Protein AF-A0A537JCF3-F1 (afdb_monomer_lite)

Radius of gyration: 27.1 Å; chains: 1; bounding box: 48×38×95 Å

pLDDT: mean 79.23, std 12.6, range [33.94, 95.56]

Sequence (175 aa):
MDPLNFRDKVAERITRAQNLDVVCKSFALPMKLKVVEFSALILAALVMGVFWGTWFTLTRSIHDFSAAEFIHIGKTIIANVAVPMSIIMPATLLLMLIAMWLSRRENRPSFYLYSISFLLMIVTLVITVGVEVPIDNKIKSWTEATIPANWESLRHTWDELHPCFLRCTGKTVGG

Foldseek 3Di:
DDPVVVVVVVVVVVVVVVVVVVVVCVVVLVVVLVVLVVVLVVLVVVVVCLVVVCVVPCLVCVVVDDPQRCLVVLLVSCVVCVVVCVPSLVVSLVSLVVSLVSCVVPDDVVNVVSVVVSVVSVVVVCCCVVPVVVVSVVSNPDDPVRPDPCNVVVSVVVCVVVPPPPVVVPPPPDD

Structure (mmCIF, N/CA/C/O backbone):
data_AF-A0A537JCF3-F1
#
_entry.id   AF-A0A537JCF3-F1
#
loop_
_atom_site.group_PDB
_atom_site.id
_atom_site.type_symbol
_atom_site.label_atom_id
_atom_site.label_alt_id
_atom_site.label_comp_id
_atom_site.label_asym_id
_atom_site.label_entity_id
_atom_site.label_seq_id
_atom_site.pdbx_PDB_ins_code
_atom_site.Cartn_x
_atom_site.Cartn_y
_atom_site.Cartn_z
_atom_site.occupancy
_atom_site.B_iso_or_equiv
_atom_site.auth_seq_id
_atom_site.auth_comp_id
_atom_site.auth_asym_id
_atom_site.auth_atom_id
_atom_site.pdbx_PDB_model_num
ATOM 1 N N . MET A 1 1 ? -21.333 -14.492 64.349 1.00 61.81 1 MET A N 1
ATOM 2 C CA . MET A 1 1 ? -21.285 -13.788 63.048 1.00 61.81 1 MET A CA 1
ATOM 3 C C . MET A 1 1 ? -22.493 -14.228 62.254 1.00 61.81 1 MET A C 1
ATOM 5 O O . MET A 1 1 ? -22.686 -15.428 62.123 1.00 61.81 1 MET A O 1
ATOM 9 N N . ASP A 1 2 ? -23.323 -13.283 61.820 1.00 77.19 2 ASP A N 1
ATOM 10 C CA . ASP A 1 2 ? -24.552 -13.578 61.082 1.00 77.19 2 ASP A CA 1
ATOM 11 C C . ASP A 1 2 ? -24.212 -14.022 59.642 1.00 77.19 2 ASP A C 1
ATOM 13 O O . ASP A 1 2 ? -23.602 -13.243 58.896 1.00 77.19 2 ASP A O 1
ATOM 17 N N . PRO A 1 3 ? -24.539 -15.265 59.245 1.00 72.56 3 PRO A N 1
ATOM 18 C CA . PRO A 1 3 ? -24.213 -15.795 57.924 1.00 72.56 3 PRO A CA 1
ATOM 19 C C . PRO A 1 3 ? -24.913 -15.051 56.776 1.00 72.56 3 PRO A C 1
ATOM 21 O O . PRO A 1 3 ? -24.416 -15.095 55.650 1.00 72.56 3 PRO A O 1
ATOM 24 N N . LEU A 1 4 ? -26.018 -14.340 57.033 1.00 72.00 4 LEU A N 1
ATOM 25 C CA . LEU A 1 4 ? -26.713 -13.543 56.014 1.00 72.00 4 LEU A CA 1
ATOM 26 C C . LEU A 1 4 ? -25.914 -12.284 55.639 1.00 72.00 4 LEU A C 1
ATOM 28 O O . LEU A 1 4 ? -25.628 -12.066 54.465 1.00 72.00 4 LEU A O 1
ATOM 32 N N . ASN A 1 5 ? -25.403 -11.549 56.633 1.00 82.69 5 ASN A N 1
ATOM 33 C CA . ASN A 1 5 ? -24.575 -10.348 56.433 1.00 82.69 5 ASN A CA 1
ATOM 34 C C . ASN A 1 5 ? -23.292 -10.642 55.630 1.00 82.69 5 ASN A C 1
ATOM 36 O O . ASN A 1 5 ? -22.843 -9.840 54.810 1.00 82.69 5 ASN A O 1
ATOM 40 N N . PHE A 1 6 ? -22.702 -11.823 55.837 1.00 81.06 6 PHE A N 1
ATOM 41 C CA . PHE A 1 6 ? -21.516 -12.239 55.093 1.00 81.06 6 PHE A CA 1
ATOM 42 C C . PHE A 1 6 ? -21.816 -12.482 53.605 1.00 81.06 6 PHE A C 1
ATOM 44 O O . PHE A 1 6 ? -21.051 -12.035 52.750 1.00 81.06 6 PHE A O 1
ATOM 51 N N . ARG A 1 7 ? -22.936 -13.145 53.282 1.00 81.69 7 ARG A N 1
ATOM 52 C CA . ARG A 1 7 ? -23.332 -13.433 51.893 1.00 81.69 7 ARG A CA 1
ATOM 53 C C . ARG A 1 7 ? -23.646 -12.160 51.110 1.00 81.69 7 ARG A C 1
ATOM 55 O O . ARG A 1 7 ? -23.193 -12.036 49.973 1.00 81.69 7 ARG A O 1
ATOM 62 N N . ASP A 1 8 ? -24.320 -11.200 51.735 1.00 84.25 8 ASP A N 1
ATOM 63 C CA . ASP A 1 8 ? -24.686 -9.933 51.093 1.00 84.25 8 ASP A CA 1
ATOM 64 C C . ASP A 1 8 ? -23.450 -9.093 50.749 1.00 84.25 8 ASP A C 1
ATOM 66 O O . ASP A 1 8 ? -23.299 -8.617 49.622 1.00 84.25 8 ASP A O 1
ATOM 70 N N . LYS A 1 9 ? -22.482 -9.012 51.673 1.00 84.12 9 LYS A N 1
ATOM 71 C CA . LYS A 1 9 ? -21.201 -8.332 51.421 1.00 84.12 9 LYS A CA 1
ATOM 72 C C . LYS A 1 9 ? -20.374 -8.996 50.322 1.00 84.12 9 LYS A C 1
ATOM 74 O O . LYS A 1 9 ? -19.623 -8.312 49.626 1.00 84.12 9 LYS A O 1
ATOM 79 N N . VAL A 1 10 ? -20.462 -10.318 50.175 1.00 84.88 10 VAL A N 1
ATOM 80 C CA . VAL A 1 10 ? -19.783 -11.044 49.091 1.00 84.88 10 VAL A CA 1
ATOM 81 C C . VAL A 1 10 ? -20.459 -10.752 47.748 1.00 84.88 10 VAL A C 1
ATOM 83 O O . VAL A 1 10 ? -19.762 -10.432 46.785 1.00 84.88 10 VAL A O 1
ATOM 86 N N . ALA A 1 11 ? -21.793 -10.771 47.685 1.00 82.12 11 ALA A N 1
ATOM 87 C CA . ALA A 1 11 ? -22.546 -10.448 46.471 1.00 82.12 11 ALA A CA 1
ATOM 88 C C . ALA A 1 11 ? -22.311 -8.999 45.998 1.00 82.12 11 ALA A C 1
ATOM 90 O O . ALA A 1 11 ? -22.105 -8.758 44.805 1.00 82.12 11 ALA A O 1
ATOM 91 N N . GLU A 1 12 ? -22.252 -8.039 46.927 1.00 87.38 12 GLU A N 1
ATOM 92 C CA . GLU A 1 12 ? -21.945 -6.635 46.629 1.00 87.38 12 GLU A CA 1
ATOM 93 C C . GLU A 1 12 ? -20.541 -6.481 46.021 1.00 87.38 12 GLU A C 1
ATOM 95 O O . GLU A 1 12 ? -20.364 -5.800 45.008 1.00 87.38 12 GLU A O 1
ATOM 100 N N . ARG A 1 13 ? -19.533 -7.167 46.583 1.00 83.94 13 ARG A N 1
ATOM 101 C CA . ARG A 1 13 ? -18.157 -7.139 46.058 1.00 83.94 13 ARG A CA 1
ATOM 102 C C . ARG A 1 13 ? -18.050 -7.749 44.663 1.00 83.94 13 ARG A C 1
ATOM 104 O O . ARG A 1 13 ? -17.362 -7.173 43.824 1.00 83.94 13 ARG A O 1
ATOM 111 N N . ILE A 1 14 ? -18.734 -8.867 44.402 1.00 80.31 14 ILE A N 1
ATOM 112 C CA . ILE A 1 14 ? -18.757 -9.515 43.078 1.00 80.31 14 ILE A CA 1
ATOM 113 C C . ILE A 1 14 ? -19.390 -8.582 42.041 1.00 80.31 14 ILE A C 1
ATOM 115 O O . ILE A 1 14 ? -18.806 -8.340 40.985 1.00 80.31 14 ILE A O 1
ATOM 119 N N . THR A 1 15 ? -20.534 -7.983 42.378 1.00 81.50 15 THR A N 1
ATOM 120 C CA . THR A 1 15 ? -21.242 -7.041 41.498 1.00 81.50 15 THR A CA 1
ATOM 121 C C . THR A 1 15 ? -20.381 -5.810 41.199 1.00 81.50 15 THR A C 1
ATOM 123 O O . THR A 1 15 ? -20.295 -5.355 40.058 1.00 81.50 15 THR A O 1
ATOM 126 N N . ARG A 1 16 ? -19.669 -5.288 42.207 1.00 79.31 16 ARG A N 1
ATOM 127 C CA . ARG A 1 16 ? -18.754 -4.151 42.045 1.00 79.31 16 ARG A CA 1
ATOM 128 C C . ARG A 1 16 ? -17.549 -4.496 41.167 1.00 79.31 16 ARG A C 1
ATOM 130 O O . ARG A 1 16 ? -17.176 -3.681 40.329 1.00 79.31 16 ARG A O 1
ATOM 137 N N . ALA A 1 17 ? -16.974 -5.690 41.324 1.00 76.62 17 ALA A N 1
ATOM 138 C CA . ALA A 1 17 ? -15.867 -6.171 40.497 1.00 76.62 17 ALA A CA 1
ATOM 139 C C . ALA A 1 17 ? -16.286 -6.357 39.027 1.00 76.62 17 ALA A C 1
ATOM 141 O O . ALA A 1 17 ? -15.601 -5.862 38.136 1.00 76.62 17 ALA A O 1
ATOM 142 N N . GLN A 1 18 ? -17.455 -6.956 38.766 1.00 76.88 18 GLN A N 1
ATOM 143 C CA . GLN A 1 18 ? -18.001 -7.061 37.407 1.00 76.88 18 GLN A CA 1
ATOM 144 C C . GLN A 1 18 ? -18.261 -5.689 36.774 1.00 76.88 18 GLN A C 1
ATOM 146 O O . GLN A 1 18 ? -17.929 -5.484 35.609 1.00 76.88 18 GLN A O 1
ATOM 151 N N . ASN A 1 19 ? -18.806 -4.731 37.529 1.00 76.12 19 ASN A N 1
ATOM 152 C CA . ASN A 1 19 ? -19.025 -3.374 37.025 1.00 76.12 19 ASN A CA 1
ATOM 153 C C . ASN A 1 19 ? -17.706 -2.658 36.702 1.00 76.12 19 ASN A C 1
ATOM 155 O O . ASN A 1 19 ? -17.610 -1.992 35.673 1.00 76.12 19 ASN A O 1
ATOM 159 N N . LEU A 1 20 ? -16.672 -2.830 37.531 1.00 75.44 20 LEU A N 1
ATOM 160 C CA . LEU A 1 20 ? -15.336 -2.288 37.268 1.00 75.44 20 LEU A CA 1
ATOM 161 C C . LEU A 1 20 ? -14.709 -2.896 36.005 1.00 75.44 20 LEU A C 1
ATOM 163 O O . LEU A 1 20 ? -14.163 -2.156 35.189 1.00 75.44 20 LEU A O 1
ATOM 167 N N . ASP A 1 21 ? -14.840 -4.207 35.794 1.00 71.19 21 ASP A N 1
ATOM 168 C CA . ASP A 1 21 ? -14.347 -4.881 34.586 1.00 71.19 21 ASP A CA 1
ATOM 169 C C . ASP A 1 21 ? -15.068 -4.415 33.317 1.00 71.19 21 ASP A C 1
ATOM 171 O O . ASP A 1 21 ? -14.440 -4.231 32.269 1.00 71.19 21 ASP A O 1
ATOM 175 N N . VAL A 1 22 ? -16.386 -4.213 33.398 1.00 69.81 22 VAL A N 1
ATOM 176 C CA . VAL A 1 22 ? -17.194 -3.698 32.287 1.00 69.81 22 VAL A CA 1
ATOM 177 C C . VAL A 1 22 ? -16.783 -2.269 31.948 1.00 69.81 22 VAL A C 1
ATOM 179 O O . VAL A 1 22 ? -16.525 -1.984 30.782 1.00 69.81 22 VAL A O 1
ATOM 182 N N . VAL A 1 23 ? -16.638 -1.391 32.944 1.00 67.19 23 VAL A N 1
ATOM 183 C CA . VAL A 1 23 ? -16.200 -0.001 32.735 1.00 67.19 23 VAL A CA 1
ATOM 184 C C . VAL A 1 23 ? -14.776 0.045 32.174 1.00 67.19 23 VAL A C 1
ATOM 186 O O . VAL A 1 23 ? -14.527 0.737 31.189 1.00 67.19 23 VAL A O 1
ATOM 189 N N . CYS A 1 24 ? -13.848 -0.743 32.723 1.00 60.50 24 CYS A N 1
ATOM 190 C CA . CYS A 1 24 ? -12.462 -0.785 32.259 1.00 60.50 24 CYS A CA 1
ATOM 191 C C . CYS A 1 24 ? -12.361 -1.290 30.808 1.00 60.50 24 CYS A C 1
ATOM 193 O O . CYS A 1 24 ? -11.681 -0.680 29.982 1.00 60.50 24 CYS A O 1
ATOM 195 N N . LYS A 1 25 ? -13.110 -2.343 30.442 1.00 63.50 25 LYS A N 1
ATOM 196 C CA . LYS A 1 25 ? -13.216 -2.801 29.043 1.00 63.50 25 LYS A CA 1
ATOM 197 C C . LYS A 1 25 ? -13.875 -1.757 28.144 1.00 63.50 25 LYS A C 1
ATOM 199 O O . LYS A 1 25 ? -13.404 -1.562 27.026 1.00 63.50 25 LYS A O 1
ATOM 204 N N . SER A 1 26 ? -14.909 -1.076 28.634 1.00 60.97 26 SER A N 1
ATOM 205 C CA . SER A 1 26 ? -15.640 -0.051 27.886 1.00 60.97 26 SER A CA 1
ATOM 206 C C . SER A 1 26 ? -14.791 1.184 27.572 1.00 60.97 26 SER A C 1
ATOM 208 O O . SER A 1 26 ? -15.059 1.841 26.576 1.00 60.97 26 SER A O 1
ATOM 210 N N . PHE A 1 27 ? -13.763 1.489 28.370 1.00 60.19 27 PHE A N 1
ATOM 211 C CA . PHE A 1 27 ? -12.801 2.563 28.082 1.00 60.19 27 PHE A CA 1
ATOM 212 C C . PHE A 1 27 ? -11.551 2.077 27.329 1.00 60.19 27 PHE A C 1
ATOM 214 O O . PHE A 1 27 ? -11.008 2.798 26.492 1.00 60.19 27 PHE A O 1
ATOM 221 N N . ALA A 1 28 ? -11.084 0.853 27.586 1.00 61.75 28 ALA A N 1
ATOM 222 C CA . ALA A 1 28 ? -9.858 0.336 26.980 1.00 61.75 28 ALA A CA 1
ATOM 223 C C . ALA A 1 28 ? -10.022 -0.084 25.508 1.00 61.75 28 ALA A C 1
ATOM 225 O O . ALA A 1 28 ? -9.059 0.003 24.747 1.00 61.75 28 ALA A O 1
ATOM 226 N N . LEU A 1 29 ? -11.203 -0.552 25.090 1.00 66.12 29 LEU A N 1
ATOM 227 C CA . LEU A 1 29 ? -11.487 -0.871 23.684 1.00 66.12 29 LEU A CA 1
ATOM 228 C C . LEU A 1 29 ? -11.450 0.354 22.750 1.00 66.12 29 LEU A C 1
ATOM 230 O O . LEU A 1 29 ? -10.684 0.295 21.783 1.00 66.12 29 LEU A O 1
ATOM 234 N N . PRO A 1 30 ? -12.154 1.469 23.039 1.00 68.94 30 PRO A N 1
ATOM 235 C CA . PRO A 1 30 ? -12.159 2.629 22.146 1.00 68.94 30 PRO A CA 1
ATOM 236 C C . PRO A 1 30 ? -10.773 3.259 22.014 1.00 68.94 30 PRO A C 1
ATOM 238 O O . PRO A 1 30 ? -10.368 3.653 20.921 1.00 68.94 30 PRO A O 1
ATOM 241 N N . MET A 1 31 ? -9.998 3.310 23.104 1.00 74.38 31 MET A N 1
ATOM 242 C CA . MET A 1 31 ? -8.635 3.846 23.070 1.00 74.38 31 MET A CA 1
ATOM 243 C C . MET A 1 31 ? -7.705 2.987 22.201 1.00 74.38 31 MET A C 1
ATOM 245 O O . MET A 1 31 ? -6.937 3.523 21.404 1.00 74.38 31 MET A O 1
ATOM 249 N N . LYS A 1 32 ? -7.804 1.653 22.292 1.00 77.62 32 LYS A N 1
ATOM 250 C CA . LYS A 1 32 ? -7.033 0.735 21.436 1.00 77.62 32 LYS A CA 1
ATOM 251 C C . LYS A 1 32 ? -7.430 0.859 19.969 1.00 77.62 32 LYS A C 1
ATOM 253 O O . LYS A 1 32 ? -6.553 0.880 19.110 1.00 77.62 32 LYS A O 1
ATOM 258 N N . LEU A 1 33 ? -8.727 0.972 19.685 1.00 83.56 33 LEU A N 1
ATOM 259 C CA . LEU A 1 33 ? -9.228 1.143 18.326 1.00 83.56 33 LEU A CA 1
ATOM 260 C C . LEU A 1 33 ? -8.686 2.435 17.698 1.00 83.56 33 LEU A C 1
ATOM 262 O O . LEU A 1 33 ? -8.146 2.384 16.600 1.00 83.56 33 LEU A O 1
ATOM 266 N N . LYS A 1 34 ? -8.722 3.564 18.418 1.00 85.12 34 LYS A N 1
ATOM 267 C CA . LYS A 1 34 ? -8.216 4.856 17.918 1.00 85.12 34 LYS A CA 1
ATOM 268 C C . LYS A 1 34 ? -6.731 4.832 17.567 1.00 85.12 34 LYS A C 1
ATOM 270 O O . LYS A 1 34 ? -6.338 5.404 16.554 1.00 85.12 34 LYS A O 1
ATOM 275 N N . VAL A 1 35 ? -5.913 4.152 18.371 1.00 88.88 35 VAL A N 1
ATOM 276 C CA . VAL A 1 35 ? -4.480 3.990 18.081 1.00 88.88 35 VAL A CA 1
ATOM 277 C C . VAL A 1 35 ? -4.279 3.172 16.804 1.00 88.88 35 VAL A C 1
ATOM 279 O O . VAL A 1 35 ? -3.530 3.592 15.927 1.00 88.88 35 VAL A O 1
ATOM 282 N N . VAL A 1 36 ? -4.986 2.046 16.662 1.00 89.81 36 VAL A N 1
ATOM 283 C CA . VAL A 1 36 ? -4.896 1.202 15.458 1.00 89.81 36 VAL A CA 1
ATOM 284 C C . VAL A 1 36 ? -5.384 1.953 14.216 1.00 89.81 36 VAL A C 1
ATOM 286 O O . VAL A 1 36 ? -4.723 1.901 13.183 1.00 89.81 36 VAL A O 1
ATOM 289 N N . GLU A 1 37 ? -6.500 2.679 14.313 1.00 89.31 37 GLU A N 1
ATOM 290 C CA . GLU A 1 37 ? -7.040 3.515 13.233 1.00 89.31 37 GLU A CA 1
ATOM 291 C C . GLU A 1 37 ? -6.020 4.563 12.780 1.00 89.31 37 GLU A C 1
ATOM 293 O O . GLU A 1 37 ? -5.748 4.690 11.588 1.00 89.31 37 GLU A O 1
ATOM 298 N N . PHE A 1 38 ? -5.427 5.289 13.729 1.00 92.19 38 PHE A N 1
ATOM 299 C CA . PHE A 1 38 ? -4.433 6.315 13.442 1.00 92.19 38 PHE A CA 1
ATOM 300 C C . PHE A 1 38 ? -3.194 5.731 12.755 1.00 92.19 38 PHE A C 1
ATOM 302 O O . PHE A 1 38 ? -2.750 6.247 11.730 1.00 92.19 38 PHE A O 1
ATOM 309 N N . SER A 1 39 ? -2.670 4.613 13.264 1.00 93.50 39 SER A N 1
ATOM 310 C CA . SER A 1 39 ? -1.538 3.926 12.642 1.00 93.50 39 SER A CA 1
ATOM 311 C C . SER A 1 39 ? -1.875 3.404 11.242 1.00 93.50 39 SER A C 1
ATOM 313 O O . SER A 1 39 ? -1.072 3.571 10.326 1.00 93.50 39 SER A O 1
ATOM 315 N N . ALA A 1 40 ? -3.065 2.826 11.042 1.00 92.25 40 ALA A N 1
ATOM 316 C CA . ALA A 1 40 ? -3.516 2.359 9.731 1.00 92.25 40 ALA A CA 1
ATOM 317 C C . ALA A 1 40 ? -3.633 3.513 8.723 1.00 92.25 40 ALA A C 1
ATOM 319 O O . ALA A 1 40 ? -3.227 3.360 7.573 1.00 92.25 40 ALA A O 1
ATOM 320 N N . LEU A 1 41 ? -4.142 4.672 9.156 1.00 92.56 41 LEU A N 1
ATOM 321 C CA . LEU A 1 41 ? -4.240 5.872 8.323 1.00 92.56 41 LEU A CA 1
ATOM 322 C C . LEU A 1 41 ? -2.866 6.415 7.928 1.00 92.56 41 LEU A C 1
ATOM 324 O O . LEU A 1 41 ? -2.676 6.763 6.766 1.00 92.56 41 LEU A O 1
ATOM 328 N N . ILE A 1 42 ? -1.902 6.448 8.852 1.00 95.56 42 ILE A N 1
ATOM 329 C CA . ILE A 1 42 ? -0.527 6.863 8.539 1.00 95.56 42 ILE A CA 1
ATOM 330 C C . ILE A 1 42 ? 0.095 5.933 7.499 1.00 95.56 42 ILE A C 1
ATOM 332 O O . ILE A 1 42 ? 0.653 6.409 6.512 1.00 95.56 42 ILE A O 1
ATOM 336 N N . LEU A 1 43 ? -0.007 4.614 7.693 1.00 93.50 43 LEU A N 1
ATOM 337 C CA . LEU A 1 43 ? 0.560 3.665 6.736 1.00 93.50 43 LEU A CA 1
ATOM 338 C C . LEU A 1 43 ? -0.133 3.760 5.371 1.00 93.50 43 LEU A C 1
ATOM 340 O O . LEU A 1 43 ? 0.544 3.796 4.347 1.00 93.50 43 LEU A O 1
ATOM 344 N N . ALA A 1 44 ? -1.461 3.897 5.342 1.00 93.06 44 ALA A N 1
ATOM 345 C CA . ALA A 1 44 ? -2.201 4.116 4.103 1.00 93.06 44 ALA A CA 1
ATOM 346 C C . ALA A 1 44 ? -1.775 5.414 3.396 1.00 93.06 44 ALA A C 1
ATOM 348 O O . ALA A 1 44 ? -1.601 5.420 2.179 1.00 93.06 44 ALA A O 1
ATOM 349 N N . ALA A 1 45 ? -1.558 6.498 4.146 1.00 94.00 45 ALA A N 1
ATOM 350 C CA . ALA A 1 45 ? -1.067 7.760 3.604 1.00 94.00 45 ALA A CA 1
ATOM 351 C C . ALA A 1 45 ? 0.353 7.630 3.032 1.00 94.00 45 ALA A C 1
ATOM 353 O O . ALA A 1 45 ? 0.632 8.208 1.986 1.00 94.00 45 ALA A O 1
ATOM 354 N N . LEU A 1 46 ? 1.230 6.836 3.658 1.00 93.56 46 LEU A N 1
ATOM 355 C CA . LEU A 1 46 ? 2.558 6.527 3.117 1.00 93.56 46 LEU A CA 1
ATOM 356 C C . LEU A 1 46 ? 2.466 5.748 1.801 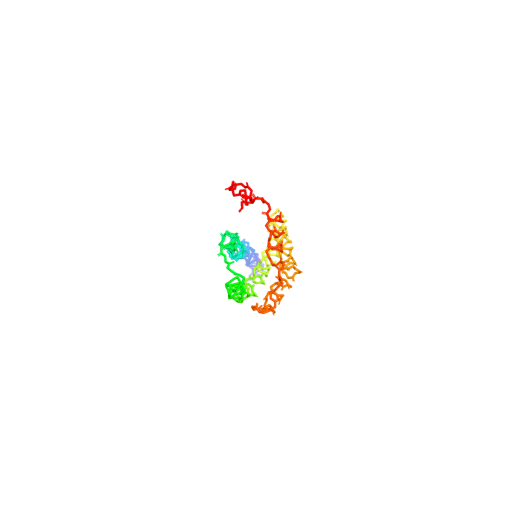1.00 93.56 46 LEU A C 1
ATOM 358 O O . LEU A 1 46 ? 3.135 6.115 0.838 1.00 93.56 46 LEU A O 1
ATOM 362 N N . VAL A 1 47 ? 1.612 4.720 1.733 1.00 91.31 47 VAL A N 1
ATOM 363 C CA . VAL A 1 47 ? 1.373 3.952 0.496 1.00 91.31 47 VAL A CA 1
ATOM 364 C C . VAL A 1 47 ? 0.893 4.877 -0.622 1.00 91.31 47 VAL A C 1
ATOM 366 O O . VAL A 1 47 ? 1.482 4.909 -1.701 1.00 91.31 47 VAL A O 1
ATOM 369 N N . MET A 1 48 ? -0.131 5.687 -0.342 1.00 91.38 48 MET A N 1
ATOM 370 C CA . MET A 1 48 ? -0.652 6.672 -1.292 1.00 91.38 48 MET A CA 1
ATOM 371 C C . MET A 1 48 ? 0.410 7.695 -1.703 1.00 91.38 48 MET A C 1
ATOM 373 O O . MET A 1 48 ? 0.508 8.032 -2.880 1.00 91.38 48 MET A O 1
ATOM 377 N N . GLY A 1 49 ? 1.223 8.167 -0.757 1.00 91.19 49 GLY A N 1
ATOM 378 C CA . GLY A 1 49 ? 2.291 9.130 -1.002 1.00 91.19 49 GLY A CA 1
ATOM 379 C C . GLY A 1 49 ? 3.377 8.597 -1.932 1.00 91.19 49 GLY A C 1
ATOM 380 O O . GLY A 1 49 ? 3.866 9.346 -2.769 1.00 91.19 49 GLY A O 1
ATOM 381 N N . VAL A 1 50 ? 3.720 7.310 -1.847 1.00 89.25 50 VAL A N 1
ATOM 382 C CA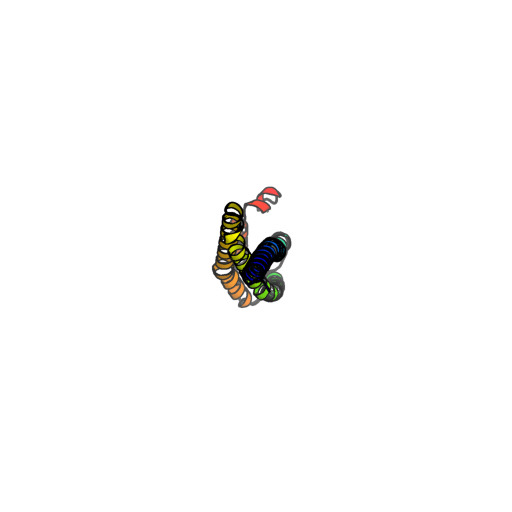 . VAL A 1 50 ? 4.670 6.688 -2.780 1.00 89.25 50 VAL A CA 1
ATOM 383 C C . VAL A 1 50 ? 4.084 6.621 -4.188 1.00 89.25 50 VAL A C 1
ATOM 385 O O . VAL A 1 50 ? 4.750 7.066 -5.117 1.00 89.25 50 VAL A O 1
ATOM 388 N N . PHE A 1 51 ? 2.844 6.140 -4.350 1.00 85.75 51 PHE A N 1
ATOM 389 C CA . PHE A 1 51 ? 2.199 6.053 -5.669 1.00 85.75 51 PHE A CA 1
ATOM 390 C C . PHE A 1 51 ? 2.032 7.427 -6.331 1.00 85.75 51 PHE A C 1
ATOM 392 O O . PHE A 1 51 ? 2.368 7.612 -7.498 1.00 85.75 51 PHE A O 1
ATOM 399 N N . TRP A 1 52 ? 1.551 8.420 -5.582 1.00 86.62 52 TRP A N 1
ATOM 400 C CA . TRP A 1 52 ? 1.406 9.782 -6.098 1.00 86.62 52 TRP A CA 1
ATOM 401 C C . TRP A 1 52 ? 2.748 10.492 -6.273 1.00 86.62 52 TRP A C 1
ATOM 403 O O . TRP A 1 52 ? 2.912 11.277 -7.203 1.00 86.62 52 TRP A O 1
ATOM 413 N N . GLY A 1 53 ? 3.717 10.232 -5.397 1.00 85.94 53 GLY A N 1
ATOM 414 C CA . GLY A 1 53 ? 5.043 10.836 -5.456 1.00 85.94 53 GLY A CA 1
ATOM 415 C C . GLY A 1 53 ? 5.803 10.423 -6.710 1.00 85.94 53 GLY A C 1
ATOM 416 O O . GLY A 1 53 ? 6.312 11.291 -7.422 1.00 85.94 53 GLY A O 1
ATOM 417 N N . THR A 1 54 ? 5.829 9.123 -7.023 1.00 81.94 54 THR A N 1
ATOM 418 C CA . THR A 1 54 ? 6.429 8.615 -8.266 1.00 81.94 54 THR A CA 1
ATOM 419 C C . THR A 1 54 ? 5.676 9.128 -9.485 1.00 81.94 54 THR A C 1
ATOM 421 O O . THR A 1 54 ? 6.312 9.588 -10.426 1.00 81.94 54 THR A O 1
ATOM 424 N N . TRP A 1 55 ? 4.343 9.161 -9.444 1.00 81.38 55 TRP A N 1
ATOM 425 C CA . TRP A 1 55 ? 3.526 9.746 -10.505 1.00 81.38 55 TRP A CA 1
ATOM 426 C C . TRP A 1 55 ? 3.892 11.213 -10.790 1.00 81.38 55 TRP A C 1
ATOM 428 O O . TRP A 1 55 ? 4.189 11.585 -11.924 1.00 81.38 55 TRP A O 1
ATOM 438 N N . PHE A 1 56 ? 3.926 12.069 -9.764 1.00 81.25 56 PHE A N 1
ATOM 439 C CA . PHE A 1 56 ? 4.213 13.496 -9.943 1.00 81.25 56 PHE A CA 1
ATOM 440 C C . PHE A 1 56 ? 5.633 13.777 -10.431 1.00 81.25 56 PHE A C 1
ATOM 442 O O . PHE A 1 56 ? 5.839 14.736 -11.178 1.00 81.25 56 PHE A O 1
ATOM 449 N N . THR A 1 57 ? 6.599 12.973 -9.993 1.00 79.50 57 THR A N 1
ATOM 450 C CA . THR A 1 57 ? 8.011 13.159 -10.342 1.00 79.50 57 THR A CA 1
ATOM 451 C C . THR A 1 57 ? 8.357 12.545 -11.694 1.00 79.50 57 THR A C 1
ATOM 453 O O . THR A 1 57 ? 9.026 13.193 -12.492 1.00 79.50 57 THR A O 1
ATOM 456 N N . LEU A 1 58 ? 7.880 11.335 -11.995 1.00 76.62 58 LEU A N 1
ATOM 457 C CA . LEU A 1 58 ? 8.282 10.607 -13.197 1.00 76.62 58 LEU A CA 1
ATOM 458 C C . LEU A 1 58 ? 7.468 10.976 -14.426 1.00 76.62 58 LEU A C 1
ATOM 460 O O . LEU A 1 58 ? 8.064 11.189 -15.475 1.00 76.62 58 LEU A O 1
ATOM 464 N N . THR A 1 59 ? 6.146 11.115 -14.324 1.00 74.62 59 THR A N 1
ATOM 465 C CA . THR A 1 59 ? 5.292 11.289 -15.511 1.00 74.62 59 THR A CA 1
ATOM 466 C C . THR A 1 59 ? 5.667 12.523 -16.340 1.00 74.62 59 THR A C 1
ATOM 468 O O . THR A 1 59 ? 5.515 12.521 -17.554 1.00 74.62 59 THR A O 1
ATOM 471 N N . ARG A 1 60 ? 6.207 13.585 -15.725 1.00 70.81 60 ARG A N 1
ATOM 472 C CA . ARG A 1 60 ? 6.658 14.775 -16.471 1.00 70.81 60 ARG A CA 1
ATOM 473 C C . ARG A 1 60 ? 8.073 14.650 -17.024 1.00 70.81 60 ARG A C 1
ATOM 475 O O . ARG A 1 60 ? 8.313 15.127 -18.125 1.00 70.81 60 ARG A O 1
ATOM 482 N N . SER A 1 61 ? 8.986 14.058 -16.260 1.00 75.06 61 SER A N 1
ATOM 483 C CA . SER A 1 61 ? 10.411 14.005 -16.604 1.00 75.06 61 SER A CA 1
ATOM 484 C C . SER A 1 61 ? 10.759 12.859 -17.549 1.00 75.06 61 SER A C 1
ATOM 486 O O . SER A 1 61 ? 11.769 12.916 -18.237 1.00 75.06 61 SER A O 1
ATOM 488 N N . ILE A 1 62 ? 9.910 11.832 -17.628 1.00 74.44 62 ILE A N 1
ATOM 489 C CA . ILE A 1 62 ? 10.139 10.638 -18.450 1.00 74.44 62 ILE A CA 1
ATOM 490 C C . ILE A 1 62 ? 10.246 10.931 -19.958 1.00 74.44 62 ILE A C 1
ATOM 492 O O . ILE A 1 62 ? 10.801 10.111 -20.686 1.00 74.44 62 ILE A O 1
ATOM 496 N N . HIS A 1 63 ? 9.727 12.075 -20.421 1.00 74.06 63 HIS A N 1
ATOM 497 C CA . HIS A 1 63 ? 9.827 12.519 -21.816 1.00 74.06 63 HIS A CA 1
ATOM 498 C C . HIS A 1 63 ? 11.186 13.127 -22.165 1.00 74.06 63 HIS A C 1
ATOM 500 O O . HIS A 1 63 ? 11.572 13.102 -23.328 1.00 74.06 63 HIS A O 1
ATOM 506 N N . ASP A 1 64 ? 11.902 13.649 -21.170 1.00 80.69 64 ASP A N 1
ATOM 507 C CA . ASP A 1 64 ? 13.184 14.326 -21.376 1.00 80.69 64 ASP A CA 1
ATOM 508 C C . ASP A 1 64 ? 14.370 13.350 -21.259 1.00 80.69 64 ASP A C 1
ATOM 510 O O . ASP A 1 64 ? 15.517 13.732 -21.479 1.00 80.69 64 ASP A O 1
ATOM 514 N N . PHE A 1 65 ? 14.112 12.087 -20.900 1.00 80.75 65 PHE A N 1
ATOM 515 C CA . PHE A 1 65 ? 15.142 11.071 -20.701 1.00 80.75 65 PHE A CA 1
ATOM 516 C C . PHE A 1 65 ? 15.415 10.274 -21.972 1.00 80.75 65 PHE A C 1
ATOM 518 O O . PHE A 1 65 ? 14.498 9.766 -22.625 1.00 80.75 65 PHE A O 1
ATOM 525 N N . SER A 1 66 ? 16.698 10.065 -22.267 1.00 82.81 66 SER A N 1
ATOM 526 C CA . SER A 1 66 ? 17.101 9.054 -23.241 1.00 82.81 66 SER A CA 1
ATOM 527 C C . SER A 1 66 ? 16.708 7.651 -22.761 1.00 82.81 66 SER A C 1
ATOM 529 O O . SER A 1 66 ? 16.502 7.399 -21.570 1.00 82.81 66 SER A O 1
ATOM 531 N N . ALA A 1 67 ? 16.626 6.689 -23.681 1.00 78.19 67 ALA A N 1
ATOM 532 C CA . ALA A 1 67 ? 16.233 5.323 -23.338 1.00 78.19 67 ALA A CA 1
ATOM 533 C C . ALA A 1 67 ? 17.182 4.662 -22.311 1.00 78.19 67 ALA A C 1
ATOM 535 O O . ALA A 1 67 ? 16.729 3.924 -21.432 1.00 78.19 67 ALA A O 1
ATOM 536 N N . ALA A 1 68 ? 18.483 4.963 -22.380 1.00 81.12 68 ALA A N 1
ATOM 537 C CA . ALA A 1 68 ? 19.480 4.471 -21.429 1.00 81.12 68 ALA A CA 1
ATOM 538 C C . ALA A 1 68 ? 19.280 5.074 -20.026 1.00 81.12 68 ALA A C 1
ATOM 540 O O . ALA A 1 68 ? 19.255 4.342 -19.032 1.00 81.12 68 ALA A O 1
ATOM 541 N N . GLU A 1 69 ? 19.049 6.388 -19.939 1.00 83.94 69 GLU A N 1
ATOM 542 C CA . GLU A 1 69 ? 18.760 7.075 -18.673 1.00 83.94 69 GLU A CA 1
ATOM 543 C C . GLU A 1 69 ? 17.456 6.580 -18.049 1.00 83.94 69 GLU A C 1
ATOM 545 O O . GLU A 1 69 ? 17.408 6.317 -16.848 1.00 83.94 69 GLU A O 1
ATOM 550 N N . PHE A 1 70 ? 16.419 6.369 -18.865 1.00 81.94 70 PHE A N 1
ATOM 551 C CA . PHE A 1 70 ? 15.147 5.820 -18.410 1.00 81.94 70 PHE A CA 1
ATOM 552 C C . PHE A 1 70 ? 15.321 4.454 -17.734 1.00 81.94 70 PHE A C 1
ATOM 554 O O . PHE A 1 70 ? 14.787 4.232 -16.646 1.00 81.94 70 PHE A O 1
ATOM 561 N N . ILE A 1 71 ? 16.103 3.549 -18.332 1.00 83.38 71 ILE A N 1
ATOM 562 C CA . ILE A 1 71 ? 16.388 2.243 -17.727 1.00 83.38 71 ILE A CA 1
ATOM 563 C C . ILE A 1 71 ? 17.193 2.392 -16.440 1.00 83.38 71 ILE A C 1
ATOM 565 O O . ILE A 1 71 ? 16.876 1.737 -15.444 1.00 83.38 71 ILE A O 1
ATOM 569 N N . HIS A 1 72 ? 18.239 3.217 -16.451 1.00 85.25 72 HIS A N 1
ATOM 570 C CA . HIS A 1 72 ? 19.122 3.374 -15.301 1.00 85.25 72 HIS A CA 1
ATOM 571 C C . HIS A 1 72 ? 18.376 3.954 -14.088 1.00 85.25 72 HIS A C 1
ATOM 573 O O . HIS A 1 72 ? 18.398 3.380 -12.992 1.00 85.25 72 HIS A O 1
ATOM 579 N N . ILE A 1 73 ? 17.650 5.053 -14.300 1.00 84.50 73 ILE A N 1
ATOM 580 C CA . ILE A 1 73 ? 16.848 5.729 -13.277 1.00 84.50 73 ILE A CA 1
ATOM 581 C C . ILE A 1 73 ? 15.682 4.832 -12.850 1.00 84.50 73 ILE A C 1
ATOM 583 O O . ILE A 1 73 ? 15.478 4.616 -11.655 1.00 84.50 73 ILE A O 1
ATOM 587 N N . GLY A 1 74 ? 14.959 4.244 -13.808 1.00 83.44 74 GLY A N 1
ATOM 588 C CA . GLY A 1 74 ? 13.814 3.374 -13.550 1.00 83.44 74 GLY A CA 1
ATOM 589 C C . GLY A 1 74 ? 14.180 2.173 -12.681 1.00 83.44 74 GLY A C 1
ATOM 590 O O . GLY A 1 74 ? 13.546 1.942 -11.654 1.00 83.44 74 GLY A O 1
ATOM 591 N N . LYS A 1 75 ? 15.260 1.451 -13.011 1.00 84.56 75 LYS A N 1
ATOM 592 C CA . LYS A 1 75 ? 15.740 0.320 -12.197 1.00 84.56 75 LYS A CA 1
ATOM 593 C C . LYS A 1 75 ? 16.101 0.738 -10.775 1.00 84.56 75 LYS A C 1
ATOM 595 O O . LYS A 1 75 ? 15.761 0.025 -9.832 1.00 84.56 75 LYS A O 1
ATOM 600 N N . THR A 1 76 ? 16.757 1.887 -10.624 1.00 87.00 76 THR A N 1
ATOM 601 C CA . THR A 1 76 ? 17.156 2.419 -9.315 1.00 87.00 76 THR A CA 1
ATOM 602 C C . THR A 1 76 ? 15.934 2.771 -8.466 1.00 87.00 76 THR A C 1
ATOM 604 O O . THR A 1 76 ? 15.851 2.377 -7.303 1.00 87.00 76 THR A O 1
ATOM 607 N N . ILE A 1 77 ? 14.944 3.449 -9.052 1.00 85.62 77 ILE A N 1
ATOM 608 C CA . ILE A 1 77 ? 13.703 3.811 -8.358 1.00 85.62 77 ILE A CA 1
ATOM 609 C C . ILE A 1 77 ? 12.903 2.562 -7.986 1.00 85.62 77 ILE A C 1
ATOM 611 O O . ILE A 1 77 ? 12.506 2.428 -6.830 1.00 85.62 77 ILE A O 1
ATOM 615 N N . ILE A 1 78 ? 12.722 1.619 -8.916 1.00 85.69 78 ILE A N 1
ATOM 616 C CA . ILE A 1 78 ? 11.996 0.368 -8.657 1.00 85.69 78 ILE A CA 1
ATOM 617 C C . ILE A 1 78 ? 12.664 -0.407 -7.514 1.00 85.69 78 ILE A C 1
ATOM 619 O O . ILE A 1 78 ? 11.976 -0.890 -6.617 1.00 85.69 78 ILE A O 1
ATOM 623 N N . ALA A 1 79 ? 13.998 -0.509 -7.498 1.00 85.81 79 ALA A N 1
ATOM 624 C CA . ALA A 1 79 ? 14.720 -1.181 -6.417 1.00 85.81 79 ALA A CA 1
ATOM 625 C C . ALA A 1 79 ? 14.508 -0.490 -5.058 1.00 85.81 79 ALA A C 1
ATOM 627 O O . ALA A 1 79 ? 14.238 -1.163 -4.061 1.00 85.81 79 ALA A O 1
ATOM 628 N N . ASN A 1 80 ? 14.566 0.843 -5.032 1.00 87.94 80 ASN A N 1
ATOM 629 C CA . ASN A 1 80 ? 14.385 1.631 -3.813 1.00 87.94 80 ASN A CA 1
ATOM 630 C C . ASN A 1 80 ? 12.948 1.605 -3.287 1.00 87.94 80 ASN A C 1
ATOM 632 O O . ASN A 1 80 ? 12.754 1.672 -2.078 1.00 87.94 80 ASN A O 1
ATOM 636 N N . VAL A 1 81 ? 11.945 1.506 -4.163 1.00 85.50 81 VAL A N 1
ATOM 637 C CA . VAL A 1 81 ? 10.525 1.467 -3.778 1.00 85.50 81 VAL A CA 1
ATOM 638 C C . VAL A 1 81 ? 10.085 0.057 -3.386 1.00 85.50 81 VAL A C 1
ATOM 640 O O . VAL A 1 81 ? 9.295 -0.096 -2.452 1.00 85.50 81 VAL A O 1
ATOM 643 N N . ALA A 1 82 ? 10.619 -0.978 -4.041 1.00 85.75 82 ALA A N 1
ATOM 644 C CA . ALA A 1 82 ? 10.223 -2.363 -3.801 1.00 85.75 82 ALA A CA 1
ATOM 645 C C . ALA A 1 82 ? 10.431 -2.794 -2.340 1.00 85.75 82 ALA A C 1
ATOM 647 O O . ALA A 1 82 ? 9.559 -3.445 -1.761 1.00 85.75 82 ALA A O 1
ATOM 648 N N . VAL A 1 83 ? 11.554 -2.408 -1.721 1.00 85.94 83 VAL A N 1
ATOM 649 C CA . VAL A 1 83 ? 11.875 -2.816 -0.344 1.00 85.94 83 VAL A CA 1
ATOM 650 C C . VAL A 1 83 ? 10.914 -2.187 0.679 1.00 85.94 83 VAL A C 1
ATOM 652 O O . VAL A 1 83 ? 10.250 -2.951 1.383 1.00 85.94 83 VAL A O 1
ATOM 655 N N . PRO A 1 84 ? 10.733 -0.852 0.759 1.00 87.25 84 PRO A N 1
ATOM 656 C CA . PRO A 1 84 ? 9.746 -0.246 1.651 1.00 87.25 84 PRO A CA 1
ATOM 657 C C . PRO A 1 84 ? 8.322 -0.742 1.393 1.00 87.25 84 PRO A C 1
ATOM 659 O O . PRO A 1 84 ? 7.611 -1.063 2.345 1.00 87.25 84 PRO A O 1
ATOM 662 N N . MET A 1 85 ? 7.906 -0.868 0.127 1.00 87.06 85 MET A N 1
ATOM 663 C CA . MET A 1 85 ? 6.552 -1.326 -0.203 1.00 87.06 85 MET A CA 1
ATOM 664 C C . MET A 1 85 ? 6.281 -2.760 0.248 1.00 87.06 85 MET A C 1
ATOM 666 O O . MET A 1 85 ? 5.183 -3.039 0.731 1.00 87.06 85 MET A O 1
ATOM 670 N N . SER A 1 86 ? 7.284 -3.643 0.185 1.00 87.56 86 SER A N 1
ATOM 671 C CA . SER A 1 86 ? 7.159 -5.026 0.665 1.00 87.56 86 SER A CA 1
ATOM 672 C C . SER A 1 86 ? 6.851 -5.132 2.165 1.00 87.56 86 SER A C 1
ATOM 674 O O . SER A 1 86 ? 6.308 -6.141 2.606 1.00 87.56 86 SER A O 1
ATOM 676 N N . ILE A 1 87 ? 7.150 -4.086 2.943 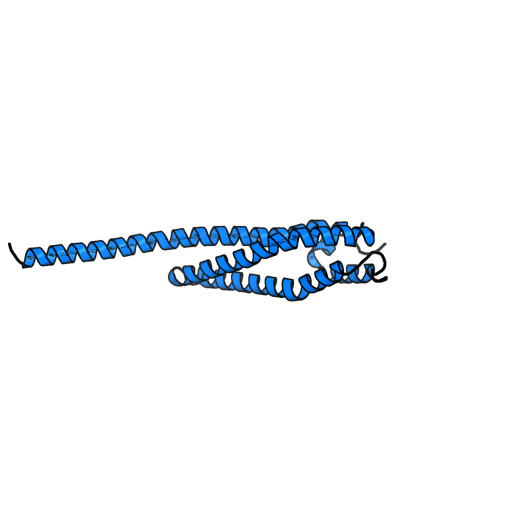1.00 91.62 87 ILE A N 1
ATOM 677 C CA . ILE A 1 87 ? 6.906 -4.027 4.390 1.00 91.62 87 ILE A CA 1
ATOM 678 C C . ILE A 1 87 ? 5.647 -3.209 4.688 1.00 91.62 87 ILE A C 1
ATOM 680 O O . ILE A 1 87 ? 4.769 -3.653 5.430 1.00 91.62 87 ILE A O 1
ATOM 684 N N . ILE A 1 88 ? 5.544 -2.012 4.105 1.00 91.75 88 ILE A N 1
ATOM 685 C CA . ILE A 1 88 ? 4.475 -1.054 4.406 1.00 91.75 88 ILE A CA 1
ATOM 686 C C . ILE A 1 88 ? 3.121 -1.595 3.940 1.00 91.75 88 ILE A C 1
ATOM 688 O O . ILE A 1 88 ? 2.139 -1.484 4.676 1.00 91.75 88 ILE A O 1
ATOM 692 N N . MET A 1 89 ? 3.043 -2.204 2.753 1.00 89.31 89 MET A N 1
ATOM 693 C CA . MET A 1 89 ? 1.766 -2.645 2.188 1.00 89.31 89 MET A CA 1
ATOM 694 C C . MET A 1 89 ? 1.133 -3.797 2.999 1.00 89.31 89 MET A C 1
ATOM 696 O O . MET A 1 89 ? -0.026 -3.653 3.406 1.00 89.31 89 MET A O 1
ATOM 700 N N . PRO A 1 90 ? 1.858 -4.878 3.366 1.00 91.69 90 PRO A N 1
ATOM 701 C CA . PRO A 1 90 ? 1.311 -5.895 4.267 1.00 91.69 90 PRO A CA 1
ATOM 702 C C . PRO A 1 90 ? 0.989 -5.349 5.661 1.00 91.69 90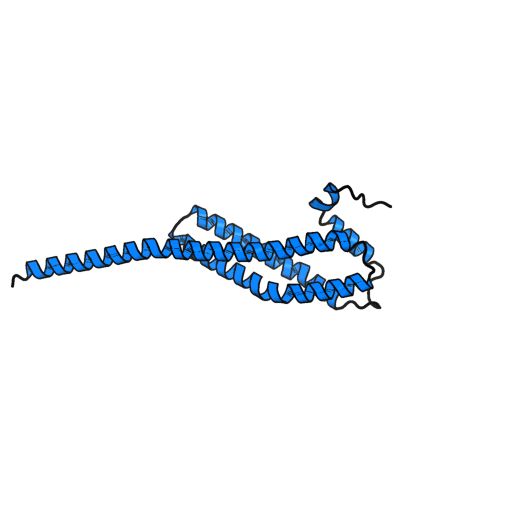 PRO A C 1
ATOM 704 O O . PRO A 1 90 ? -0.058 -5.679 6.213 1.00 91.69 90 PRO A O 1
ATOM 707 N N . ALA A 1 91 ? 1.840 -4.480 6.223 1.00 92.75 91 ALA A N 1
ATOM 708 C CA . ALA A 1 91 ? 1.584 -3.871 7.529 1.00 92.75 91 ALA A CA 1
ATOM 709 C C . ALA A 1 91 ? 0.295 -3.030 7.529 1.00 92.75 91 ALA A C 1
ATOM 711 O O . ALA A 1 91 ? -0.501 -3.114 8.465 1.00 92.75 91 ALA A O 1
ATOM 712 N N . THR A 1 92 ? 0.048 -2.278 6.451 1.00 93.44 92 THR A N 1
ATOM 713 C CA . THR A 1 92 ? -1.183 -1.497 6.256 1.00 93.44 92 THR A CA 1
ATOM 714 C C . THR A 1 92 ? -2.407 -2.407 6.254 1.00 93.44 92 THR A C 1
ATOM 716 O O . THR A 1 92 ? -3.355 -2.166 7.001 1.00 93.44 92 THR A O 1
ATOM 719 N N . LEU A 1 93 ? -2.376 -3.485 5.463 1.00 93.62 93 LEU A N 1
ATOM 720 C CA . LEU A 1 93 ? -3.476 -4.448 5.377 1.00 93.62 93 LEU A CA 1
ATOM 721 C C . LEU A 1 93 ? -3.745 -5.141 6.714 1.00 93.62 93 LEU A C 1
ATOM 723 O O . LEU A 1 93 ? -4.904 -5.281 7.104 1.00 93.62 93 LEU A O 1
ATOM 727 N N . LEU A 1 94 ? -2.696 -5.530 7.443 1.00 94.25 94 LEU A N 1
ATOM 728 C CA . LEU A 1 94 ? -2.837 -6.127 8.770 1.00 94.25 94 LEU A CA 1
ATOM 729 C C . LEU A 1 94 ? -3.488 -5.155 9.761 1.00 94.25 94 LEU A C 1
ATOM 731 O O . LEU A 1 94 ? -4.427 -5.543 10.456 1.00 94.25 94 LEU A O 1
ATOM 735 N N . LEU A 1 95 ? -3.055 -3.891 9.808 1.00 92.38 95 LEU A N 1
ATOM 736 C CA . LEU A 1 95 ? -3.669 -2.900 10.698 1.00 92.38 95 LEU A CA 1
ATOM 737 C C . LEU A 1 95 ? -5.117 -2.584 10.310 1.00 92.38 95 LEU A C 1
ATOM 739 O O . LEU A 1 95 ? -5.967 -2.485 11.194 1.00 92.38 95 LEU A O 1
ATOM 743 N N . MET A 1 96 ? -5.429 -2.490 9.015 1.00 91.81 96 MET A N 1
ATOM 744 C CA . MET A 1 96 ? -6.810 -2.324 8.546 1.00 91.81 96 MET A CA 1
ATOM 745 C C . MET A 1 96 ? -7.690 -3.520 8.928 1.00 91.81 96 MET A C 1
ATOM 747 O O . MET A 1 96 ? -8.827 -3.332 9.362 1.00 91.81 96 MET A O 1
ATOM 751 N N . LEU A 1 97 ? -7.165 -4.745 8.833 1.00 92.38 97 LEU A N 1
ATOM 752 C CA . LEU A 1 97 ? -7.873 -5.957 9.244 1.00 92.38 97 LEU A CA 1
ATOM 753 C C . LEU A 1 97 ? -8.148 -5.966 10.756 1.00 92.38 97 LEU A C 1
ATOM 755 O O . LEU A 1 97 ? -9.257 -6.296 11.180 1.00 92.38 97 LEU A O 1
ATOM 759 N N . ILE A 1 98 ? -7.168 -5.5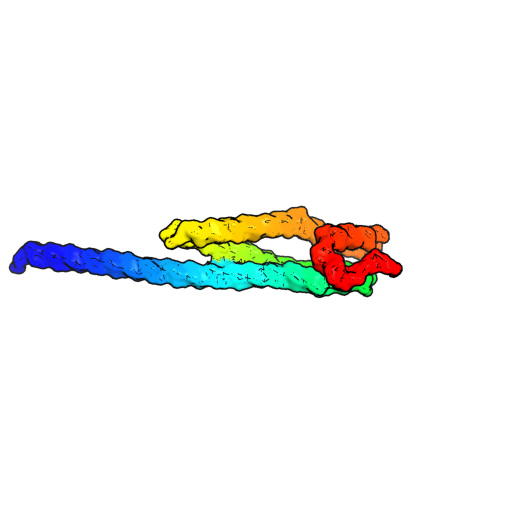57 11.568 1.00 90.19 98 ILE A N 1
ATOM 760 C CA . ILE A 1 98 ? -7.322 -5.430 13.025 1.00 90.19 98 ILE A CA 1
ATOM 761 C C . ILE A 1 98 ? -8.352 -4.340 13.365 1.00 90.19 98 ILE A C 1
ATOM 763 O O . ILE A 1 98 ? -9.231 -4.583 14.193 1.00 90.19 98 ILE A O 1
ATOM 767 N N . ALA A 1 99 ? -8.311 -3.179 12.700 1.00 87.88 99 ALA A N 1
ATOM 768 C CA . ALA A 1 99 ? -9.301 -2.111 12.871 1.00 87.88 99 ALA A CA 1
ATOM 769 C C . ALA A 1 99 ? -10.721 -2.583 12.509 1.00 87.88 99 ALA A C 1
ATOM 771 O O . ALA A 1 99 ? -11.676 -2.351 13.256 1.00 87.88 99 ALA A O 1
ATOM 772 N N . MET A 1 100 ? -10.867 -3.320 11.403 1.00 87.75 100 MET A N 1
ATOM 773 C CA . MET A 1 100 ? -12.142 -3.914 10.994 1.00 87.75 100 MET A CA 1
ATOM 774 C C . MET A 1 100 ? -12.649 -4.941 12.021 1.00 87.75 100 MET A C 1
ATOM 776 O O . MET A 1 100 ? -13.844 -4.999 12.316 1.00 87.75 100 MET A O 1
ATOM 780 N N . TRP A 1 101 ? -11.761 -5.753 12.598 1.00 86.62 101 TRP A N 1
ATOM 781 C CA . TRP A 1 101 ? -12.141 -6.747 13.603 1.00 86.62 101 TRP A CA 1
ATOM 782 C C . TRP A 1 101 ? -12.578 -6.108 14.928 1.00 86.62 101 TRP A C 1
ATOM 784 O O . TRP A 1 101 ? -13.603 -6.503 15.489 1.00 86.62 101 TRP A O 1
ATOM 794 N N . LEU A 1 102 ? -11.847 -5.094 15.401 1.00 83.69 102 LEU A N 1
ATOM 795 C CA . LEU A 1 102 ? -12.162 -4.366 16.633 1.00 83.69 102 LEU A CA 1
ATOM 796 C C . LEU A 1 102 ? -13.453 -3.542 16.503 1.00 83.69 102 LEU A C 1
ATOM 798 O O . LEU A 1 102 ? -14.305 -3.592 17.392 1.00 83.69 102 LEU A O 1
ATOM 802 N N . SER A 1 103 ? -13.653 -2.861 15.369 1.00 83.12 103 SER A N 1
ATOM 803 C CA . SER A 1 103 ? -14.838 -2.019 15.125 1.00 83.12 103 SER A CA 1
ATOM 804 C C . SER A 1 103 ? -16.158 -2.798 15.049 1.00 83.12 103 SER A C 1
ATOM 806 O O . SER A 1 103 ? -17.222 -2.216 15.268 1.00 83.12 103 SER A O 1
ATOM 808 N N . ARG A 1 104 ? -16.115 -4.126 14.840 1.00 79.25 104 ARG A N 1
ATOM 809 C CA . ARG A 1 104 ? -17.303 -5.001 14.782 1.00 79.25 104 ARG A CA 1
ATOM 810 C C . ARG A 1 104 ? -18.197 -4.900 16.024 1.00 79.25 104 ARG A C 1
ATOM 812 O O . ARG A 1 104 ? -19.403 -5.116 15.920 1.00 79.25 104 ARG A O 1
ATOM 819 N N . ARG A 1 105 ? -17.617 -4.630 17.198 1.00 71.56 105 ARG A N 1
ATOM 820 C CA . ARG A 1 105 ? -18.345 -4.607 18.480 1.00 71.56 105 ARG A CA 1
ATOM 821 C C . ARG A 1 105 ? -18.864 -3.228 18.880 1.00 71.56 105 ARG A C 1
ATOM 823 O O . ARG A 1 105 ? -19.734 -3.163 19.739 1.00 71.56 105 ARG A O 1
ATOM 830 N N . GLU A 1 106 ? -18.335 -2.163 18.289 1.00 67.44 106 GLU A N 1
ATOM 831 C CA . GLU A 1 106 ? -18.462 -0.812 18.843 1.00 67.44 106 GLU A CA 1
ATOM 832 C C . GLU A 1 106 ? -19.374 0.087 18.002 1.00 67.44 106 GLU A C 1
ATOM 834 O O . GLU A 1 106 ? -20.213 0.786 18.559 1.00 67.44 106 GLU A O 1
ATOM 839 N N . ASN A 1 107 ? -19.284 0.031 16.665 1.00 67.31 107 ASN A N 1
ATOM 840 C CA . ASN A 1 107 ? -20.116 0.862 15.792 1.00 67.31 107 ASN A CA 1
ATOM 841 C C . ASN A 1 107 ? -20.369 0.225 14.419 1.00 67.31 107 ASN A C 1
ATOM 843 O O . ASN A 1 107 ? -19.448 0.001 13.633 1.00 67.31 107 ASN A O 1
ATOM 847 N N . ARG A 1 108 ? -21.650 0.008 14.087 1.00 69.75 108 ARG A N 1
ATOM 848 C CA . ARG A 1 108 ? -22.066 -0.563 12.794 1.00 69.75 108 ARG A CA 1
ATOM 849 C C . ARG A 1 108 ? -21.682 0.273 11.561 1.00 69.75 108 ARG A C 1
ATOM 851 O O . ARG A 1 108 ? -21.228 -0.346 10.605 1.00 69.75 108 ARG A O 1
ATOM 858 N N . PRO A 1 109 ? -21.810 1.617 11.525 1.00 79.69 109 PRO A N 1
ATOM 859 C CA . PRO A 1 109 ? -21.441 2.378 10.326 1.00 79.69 109 PRO A CA 1
ATOM 860 C C . PRO A 1 109 ? -19.925 2.393 10.077 1.00 79.69 109 PRO A C 1
ATOM 862 O O . PRO A 1 109 ? -19.490 2.224 8.940 1.00 79.69 109 PRO A O 1
ATOM 865 N N . SER A 1 110 ? -19.115 2.516 11.133 1.00 79.62 110 SER A N 1
ATOM 866 C CA . SER A 1 110 ? -17.650 2.504 11.030 1.00 79.62 110 SER A CA 1
ATOM 867 C C . SER A 1 110 ? -17.125 1.183 10.470 1.00 79.62 110 SER A C 1
ATOM 869 O O . SER A 1 110 ? -16.216 1.189 9.646 1.00 79.62 110 SER A O 1
ATOM 871 N N . PHE A 1 111 ? -17.739 0.058 10.849 1.00 83.44 111 PHE A N 1
ATOM 872 C CA . PHE A 1 111 ? -17.388 -1.256 10.313 1.00 83.44 111 PHE A CA 1
ATOM 873 C C . PHE A 1 111 ? -17.490 -1.308 8.779 1.00 83.44 111 PHE A C 1
ATOM 875 O O . PHE A 1 111 ? -16.548 -1.759 8.131 1.00 83.44 111 PHE A O 1
ATOM 882 N N . TYR A 1 112 ? -18.574 -0.788 8.188 1.00 87.00 112 TYR A N 1
ATOM 883 C CA . TYR A 1 112 ? -18.736 -0.767 6.728 1.00 87.00 112 TYR A CA 1
ATOM 884 C C . TYR A 1 112 ? -17.670 0.083 6.034 1.00 87.00 112 TYR A C 1
ATOM 886 O O . TYR A 1 112 ? -17.129 -0.338 5.014 1.00 87.00 112 TYR A O 1
ATOM 894 N N . LEU A 1 113 ? -17.323 1.243 6.599 1.00 88.25 113 LEU A N 1
ATOM 895 C CA . LEU A 1 113 ? -16.261 2.093 6.052 1.00 88.25 113 LEU A CA 1
ATOM 896 C C . LEU A 1 113 ? -14.896 1.395 6.103 1.00 88.25 113 LEU A C 1
ATOM 898 O O . LEU A 1 113 ? -14.160 1.437 5.121 1.00 88.25 113 LEU A O 1
ATOM 902 N N . TYR A 1 114 ? -14.570 0.698 7.198 1.00 88.31 114 TYR A N 1
ATOM 903 C CA . TYR A 1 114 ? -13.335 -0.091 7.274 1.00 88.31 114 TYR A CA 1
ATOM 904 C C . TYR A 1 114 ? -13.323 -1.251 6.286 1.00 88.31 114 TYR A C 1
ATOM 906 O O . TYR A 1 114 ? -12.295 -1.493 5.657 1.00 88.31 114 TYR A O 1
ATOM 914 N N . SER A 1 115 ? -14.453 -1.938 6.104 1.00 89.56 115 SER A N 1
ATOM 915 C CA . SER A 1 115 ? -14.570 -2.994 5.098 1.00 89.56 115 SER A CA 1
ATOM 916 C C . SER A 1 115 ? -14.352 -2.458 3.685 1.00 89.56 115 SER A C 1
ATOM 918 O O . SER A 1 115 ? -13.591 -3.055 2.931 1.00 89.56 115 SER A O 1
ATOM 920 N N . ILE A 1 116 ? -14.957 -1.319 3.334 1.00 92.94 116 ILE A N 1
ATOM 921 C CA . ILE A 1 116 ? -14.764 -0.686 2.022 1.00 92.94 116 ILE A CA 1
ATOM 922 C C . ILE A 1 116 ? -13.297 -0.285 1.831 1.00 92.94 116 ILE A C 1
ATOM 924 O O . ILE A 1 116 ? -12.702 -0.646 0.820 1.00 92.94 116 ILE A O 1
ATOM 928 N N . SER A 1 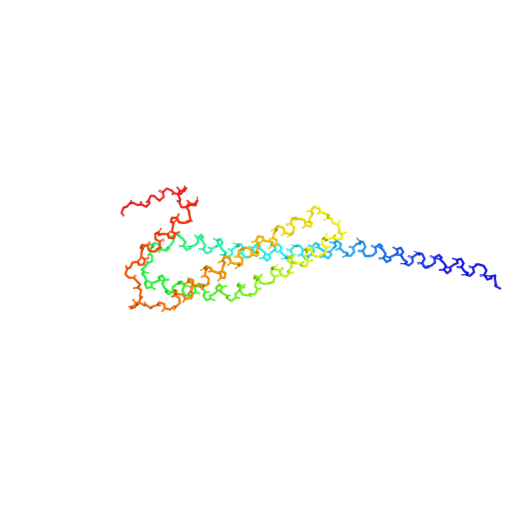117 ? -12.688 0.394 2.806 1.00 91.06 117 SER A N 1
ATOM 929 C CA . SER A 1 117 ? -11.276 0.795 2.736 1.00 91.06 117 SER A CA 1
ATOM 930 C C . SER A 1 117 ? -10.335 -0.402 2.588 1.00 91.06 117 SER A C 1
ATOM 932 O O . SER A 1 117 ? -9.412 -0.365 1.777 1.00 91.06 117 SER A O 1
ATOM 934 N N . PHE A 1 118 ? -10.585 -1.484 3.330 1.00 93.06 118 PHE A N 1
ATOM 935 C CA . PHE A 1 118 ? -9.811 -2.717 3.221 1.00 93.06 118 PHE A CA 1
ATOM 936 C C . PHE A 1 118 ? -9.965 -3.359 1.837 1.00 93.06 118 PHE A C 1
ATOM 938 O O . PHE A 1 118 ? -8.968 -3.722 1.221 1.00 93.06 118 PHE A O 1
ATOM 945 N N . LEU A 1 119 ? -11.192 -3.451 1.313 1.00 94.50 119 LEU A N 1
ATOM 946 C CA . LEU A 1 119 ? -11.447 -3.986 -0.027 1.00 94.50 119 LEU A CA 1
ATOM 947 C C . LEU A 1 119 ? -10.758 -3.157 -1.113 1.00 94.50 119 LEU A C 1
ATOM 949 O O . LEU A 1 119 ? -10.132 -3.732 -1.998 1.00 94.50 119 LEU A O 1
ATOM 953 N N . LEU A 1 120 ? -10.818 -1.827 -1.027 1.00 93.44 120 LEU A N 1
ATOM 954 C CA . LEU A 1 120 ? -10.113 -0.942 -1.956 1.00 93.44 120 LEU A CA 1
ATOM 955 C C . LEU A 1 120 ? -8.598 -1.163 -1.899 1.00 93.44 120 LEU A C 1
ATOM 957 O O . LEU A 1 120 ? -7.968 -1.286 -2.943 1.00 93.44 120 LEU A O 1
ATOM 961 N N . MET A 1 121 ? -8.021 -1.293 -0.701 1.00 92.50 121 MET A N 1
ATOM 962 C CA . MET A 1 121 ? -6.592 -1.584 -0.546 1.00 92.50 121 MET A CA 1
ATOM 963 C C . MET A 1 121 ? -6.210 -2.951 -1.137 1.00 92.50 121 MET A C 1
ATOM 965 O O . MET A 1 121 ? -5.150 -3.085 -1.745 1.00 92.50 121 MET A O 1
ATOM 969 N N . ILE A 1 122 ? -7.074 -3.962 -1.008 1.00 94.00 122 ILE A N 1
ATOM 970 C CA . ILE A 1 122 ? -6.875 -5.269 -1.650 1.00 94.00 122 ILE A CA 1
ATOM 971 C C . ILE A 1 122 ? -6.925 -5.148 -3.175 1.00 94.00 122 ILE A C 1
ATOM 973 O O . ILE A 1 122 ? -6.075 -5.723 -3.848 1.00 94.00 122 ILE A O 1
ATOM 977 N N . VAL A 1 123 ? -7.878 -4.393 -3.728 1.00 93.69 123 VAL A N 1
ATOM 978 C CA . VAL A 1 123 ? -7.939 -4.138 -5.176 1.00 93.69 123 VAL A CA 1
ATOM 979 C C . VAL A 1 123 ? -6.650 -3.472 -5.656 1.00 93.69 123 VAL A C 1
ATOM 981 O O . VAL A 1 123 ? -6.065 -3.937 -6.632 1.00 93.69 123 VAL A O 1
ATOM 984 N N . THR A 1 124 ? -6.156 -2.458 -4.940 1.00 90.06 124 THR A N 1
ATOM 985 C CA . THR A 1 124 ? -4.865 -1.821 -5.239 1.00 90.06 124 THR A CA 1
ATOM 986 C C . THR A 1 124 ? -3.721 -2.833 -5.220 1.00 90.06 124 THR A C 1
ATOM 988 O O . THR A 1 124 ? -2.971 -2.910 -6.186 1.00 90.06 124 THR A O 1
ATOM 991 N N . LEU A 1 125 ? -3.619 -3.668 -4.178 1.00 91.75 125 LEU A N 1
ATOM 992 C CA . LEU A 1 125 ? -2.601 -4.722 -4.095 1.00 91.75 125 LEU A CA 1
ATOM 993 C C . LEU A 1 125 ? -2.672 -5.679 -5.297 1.00 91.75 125 LEU A C 1
ATOM 995 O O . LEU A 1 125 ? -1.639 -6.034 -5.862 1.00 91.75 125 LEU A O 1
ATOM 999 N N . VAL A 1 126 ? -3.875 -6.105 -5.689 1.00 92.69 126 VAL A N 1
ATOM 1000 C CA . VAL A 1 126 ? -4.071 -7.016 -6.826 1.00 92.69 126 VAL A CA 1
ATOM 1001 C C . VAL A 1 126 ? -3.627 -6.363 -8.132 1.00 92.69 126 VAL A C 1
ATOM 1003 O O . VAL A 1 126 ? -2.961 -7.019 -8.930 1.00 92.69 126 VAL A O 1
ATOM 1006 N N . ILE A 1 127 ? -3.942 -5.084 -8.344 1.00 88.94 127 ILE A N 1
ATOM 1007 C CA . ILE A 1 127 ? -3.487 -4.334 -9.522 1.00 88.94 127 ILE A CA 1
ATOM 1008 C C . ILE A 1 127 ? -1.959 -4.206 -9.511 1.00 88.94 127 ILE A C 1
ATOM 1010 O O . ILE A 1 127 ? -1.321 -4.536 -10.508 1.00 88.94 127 ILE A O 1
ATOM 1014 N N . THR A 1 128 ? -1.354 -3.819 -8.387 1.00 87.31 128 THR A N 1
ATOM 1015 C CA . THR A 1 128 ? 0.106 -3.692 -8.268 1.00 87.31 128 THR A CA 1
ATOM 1016 C C . THR A 1 128 ? 0.812 -5.020 -8.545 1.00 87.31 128 THR A C 1
ATOM 1018 O O . THR A 1 128 ? 1.716 -5.090 -9.373 1.00 87.31 128 THR A O 1
ATOM 1021 N N . VAL A 1 129 ? 0.385 -6.116 -7.919 1.00 88.44 129 VAL A N 1
ATOM 1022 C CA . VAL A 1 129 ? 1.032 -7.424 -8.118 1.00 88.44 129 VAL A CA 1
ATOM 1023 C C . VAL A 1 129 ? 0.722 -8.017 -9.496 1.00 88.44 129 VAL A C 1
ATOM 1025 O O . VAL A 1 129 ? 1.571 -8.694 -10.071 1.00 88.44 129 VAL A O 1
ATOM 1028 N N . GLY A 1 130 ? -0.476 -7.786 -10.032 1.00 86.94 130 GLY A N 1
ATOM 1029 C CA . GLY A 1 130 ? -0.924 -8.362 -11.301 1.00 86.94 130 GLY A CA 1
ATOM 1030 C C . GLY A 1 130 ? -0.478 -7.592 -12.545 1.00 86.94 130 GLY A C 1
ATOM 1031 O O . GLY A 1 130 ? -0.328 -8.196 -13.604 1.00 86.94 130 GLY A O 1
ATOM 1032 N N . VAL A 1 131 ? -0.262 -6.281 -12.431 1.00 84.56 131 VAL A N 1
ATOM 1033 C CA . VAL A 1 131 ? 0.055 -5.395 -13.561 1.00 84.56 131 VAL A CA 1
ATOM 1034 C C . VAL A 1 131 ? 1.423 -4.747 -13.384 1.00 84.56 131 VAL A C 1
ATOM 1036 O O . VAL A 1 131 ? 2.281 -4.915 -14.250 1.00 84.56 131 VAL A O 1
ATOM 1039 N N . GLU A 1 132 ? 1.659 -4.061 -12.265 1.00 83.00 132 GLU A N 1
ATOM 1040 C CA . GLU A 1 132 ? 2.887 -3.276 -12.064 1.00 83.00 132 GLU A CA 1
ATOM 1041 C C . GLU A 1 132 ? 4.119 -4.181 -11.915 1.00 83.00 132 GLU A C 1
ATOM 1043 O O . GLU A 1 132 ? 5.084 -4.037 -12.661 1.00 83.00 132 GLU A O 1
ATOM 1048 N N . VAL A 1 133 ? 4.072 -5.193 -11.042 1.00 85.56 133 VAL A N 1
ATOM 1049 C CA . VAL A 1 133 ? 5.214 -6.095 -10.792 1.00 85.56 133 VAL A CA 1
ATOM 1050 C C . VAL A 1 133 ? 5.678 -6.845 -12.058 1.00 85.56 133 VAL A C 1
ATOM 1052 O O . VAL A 1 133 ? 6.888 -6.923 -12.295 1.00 85.56 133 VAL A O 1
ATOM 1055 N N . PRO A 1 134 ? 4.792 -7.398 -12.912 1.00 84.00 134 PRO A N 1
ATOM 1056 C CA . PRO A 1 134 ? 5.207 -8.005 -14.175 1.00 84.00 134 PRO A CA 1
ATOM 1057 C C . PRO A 1 134 ? 5.861 -7.019 -15.144 1.00 84.00 134 PRO A C 1
ATOM 1059 O O . PRO A 1 134 ? 6.801 -7.398 -15.845 1.00 84.00 134 PRO A O 1
ATOM 1062 N N . ILE A 1 135 ? 5.386 -5.771 -15.196 1.00 82.50 135 ILE A N 1
ATOM 1063 C CA . ILE A 1 135 ? 5.981 -4.718 -16.027 1.00 82.50 135 ILE A CA 1
ATOM 1064 C C . ILE A 1 135 ? 7.366 -4.351 -15.486 1.00 82.50 135 ILE A C 1
ATOM 1066 O O . ILE A 1 135 ? 8.336 -4.360 -16.245 1.00 82.50 135 ILE A O 1
ATOM 1070 N N . ASP A 1 136 ? 7.493 -4.148 -14.177 1.00 84.69 136 ASP A N 1
ATOM 1071 C CA . ASP A 1 136 ? 8.766 -3.859 -13.514 1.00 84.69 136 ASP A CA 1
ATOM 1072 C C . ASP A 1 136 ? 9.800 -4.960 -13.755 1.00 84.69 136 ASP A C 1
ATOM 1074 O O . ASP A 1 136 ? 10.971 -4.688 -14.025 1.00 84.69 136 ASP A O 1
ATOM 1078 N N . ASN A 1 137 ? 9.379 -6.224 -13.709 1.00 84.81 137 ASN A N 1
ATOM 1079 C CA . ASN A 1 137 ? 10.261 -7.353 -13.987 1.00 84.81 137 ASN A CA 1
ATOM 1080 C C . ASN A 1 137 ? 10.712 -7.393 -15.456 1.00 84.81 137 ASN A C 1
ATOM 1082 O O . ASN A 1 137 ? 11.864 -7.739 -15.726 1.00 84.81 137 ASN A O 1
ATOM 1086 N N . LYS A 1 138 ? 9.860 -6.976 -16.405 1.00 82.56 138 LYS A N 1
ATOM 1087 C CA . LYS A 1 138 ? 10.266 -6.796 -17.809 1.00 82.56 138 LYS A CA 1
ATOM 1088 C C . LYS A 1 138 ? 11.288 -5.667 -17.945 1.00 82.56 138 LYS A C 1
ATOM 1090 O O . LYS A 1 138 ? 12.338 -5.893 -18.540 1.00 82.56 138 LYS A O 1
ATOM 1095 N N . ILE A 1 139 ? 11.051 -4.505 -17.336 1.00 78.75 139 ILE A N 1
ATOM 1096 C CA . ILE A 1 139 ? 11.981 -3.360 -17.376 1.00 78.75 139 ILE A CA 1
ATOM 1097 C C . ILE A 1 139 ? 13.334 -3.726 -16.747 1.00 78.75 139 ILE A C 1
ATOM 1099 O O . ILE A 1 139 ? 14.390 -3.365 -17.270 1.00 78.75 139 ILE A O 1
ATOM 1103 N N . LYS A 1 140 ? 13.337 -4.514 -15.663 1.00 79.88 140 LYS A N 1
ATOM 1104 C CA . LYS A 1 140 ? 14.571 -5.040 -15.054 1.00 79.88 140 LYS A CA 1
ATOM 1105 C C . LYS A 1 140 ? 15.403 -5.876 -16.031 1.00 79.88 140 LYS A C 1
ATOM 1107 O O . LYS A 1 140 ? 16.631 -5.798 -15.979 1.00 79.88 140 LYS A O 1
ATOM 1112 N N . SER A 1 141 ? 14.751 -6.635 -16.914 1.00 81.00 141 SER A N 1
ATOM 1113 C CA . SER A 1 141 ? 15.418 -7.488 -17.907 1.00 81.00 141 SER A CA 1
ATOM 1114 C C . SER A 1 141 ? 16.007 -6.727 -19.099 1.00 81.00 141 SER A C 1
ATOM 1116 O O . SER A 1 141 ? 16.893 -7.252 -19.768 1.00 81.00 141 SER A O 1
ATOM 1118 N N . TRP A 1 142 ? 15.566 -5.491 -19.357 1.00 80.25 142 TRP A N 1
ATOM 1119 C CA . TRP A 1 142 ? 16.061 -4.698 -20.482 1.00 80.25 142 TRP A CA 1
ATOM 1120 C C . TRP A 1 142 ? 17.480 -4.179 -20.238 1.00 80.25 142 TRP A C 1
ATOM 1122 O O . TRP A 1 142 ? 17.844 -3.770 -19.133 1.00 80.25 142 TRP A O 1
ATOM 1132 N N . THR A 1 143 ? 18.284 -4.160 -21.292 1.00 74.69 143 THR A N 1
ATOM 1133 C CA . THR A 1 143 ? 19.615 -3.542 -21.359 1.00 74.69 143 THR A CA 1
ATOM 1134 C C . THR A 1 143 ? 19.639 -2.522 -22.493 1.00 74.69 143 THR A C 1
ATOM 1136 O O . THR A 1 143 ? 18.753 -2.532 -23.345 1.00 74.69 143 THR A O 1
ATOM 1139 N N . GLU A 1 144 ? 20.655 -1.659 -22.545 1.00 67.44 144 GLU A N 1
ATOM 1140 C CA . GLU A 1 144 ? 20.804 -0.662 -23.622 1.00 67.44 144 GLU A CA 1
ATOM 1141 C C . GLU A 1 144 ? 20.757 -1.290 -25.027 1.00 67.44 144 GLU A C 1
ATOM 1143 O O . GLU A 1 144 ? 20.227 -0.691 -25.955 1.00 67.44 144 GLU A O 1
ATOM 1148 N N . ALA A 1 145 ? 21.227 -2.535 -25.166 1.00 65.69 145 ALA A N 1
ATOM 1149 C CA . ALA A 1 145 ? 21.218 -3.285 -26.422 1.00 65.69 145 ALA A CA 1
ATOM 1150 C C . ALA A 1 145 ? 19.903 -4.040 -26.717 1.00 65.69 145 ALA A C 1
ATOM 1152 O O . ALA A 1 145 ? 19.730 -4.546 -27.821 1.00 65.69 145 ALA A O 1
ATOM 1153 N N . THR A 1 146 ? 18.996 -4.170 -25.742 1.00 71.31 146 THR A N 1
ATOM 1154 C CA . THR A 1 146 ? 17.751 -4.961 -25.860 1.00 71.31 146 THR A CA 1
ATOM 1155 C C . THR A 1 146 ? 16.482 -4.137 -25.645 1.00 71.31 146 THR A C 1
ATOM 1157 O O . THR A 1 146 ? 15.387 -4.699 -25.578 1.00 71.31 146 THR A O 1
ATOM 1160 N N . ILE A 1 147 ? 16.606 -2.808 -25.566 1.00 71.06 147 ILE A N 1
ATOM 1161 C CA . ILE A 1 147 ? 15.454 -1.906 -25.585 1.00 71.06 147 ILE A CA 1
ATOM 1162 C C . ILE A 1 147 ? 14.660 -2.119 -26.881 1.00 71.06 147 ILE A C 1
ATOM 1164 O O . ILE A 1 147 ? 15.241 -2.076 -27.969 1.00 71.06 147 ILE A O 1
ATOM 1168 N N . PRO A 1 148 ? 13.332 -2.311 -26.796 1.00 71.25 148 PRO A N 1
ATOM 1169 C CA . PRO A 1 148 ? 12.490 -2.349 -27.979 1.00 71.25 148 PRO A CA 1
ATOM 1170 C C . PRO A 1 148 ? 12.588 -1.026 -28.744 1.00 71.25 148 PRO A C 1
ATOM 1172 O O . PRO A 1 148 ? 12.413 0.043 -28.162 1.00 71.25 148 PRO A O 1
ATOM 1175 N N . ALA A 1 149 ? 12.796 -1.079 -30.061 1.00 72.19 149 ALA A N 1
ATOM 1176 C CA . ALA A 1 149 ? 12.848 0.126 -30.897 1.00 72.19 149 ALA A CA 1
ATOM 1177 C C . ALA A 1 149 ? 11.556 0.971 -30.811 1.00 72.19 149 ALA A C 1
ATOM 1179 O O . ALA A 1 149 ? 11.583 2.172 -31.044 1.00 72.19 149 ALA A O 1
ATOM 1180 N N . ASN A 1 150 ? 10.434 0.361 -30.416 1.00 75.31 150 ASN A N 1
ATOM 1181 C CA . ASN A 1 150 ? 9.136 1.003 -30.203 1.00 75.31 150 ASN A CA 1
ATOM 1182 C C . ASN A 1 150 ? 8.888 1.478 -28.752 1.00 75.31 150 ASN A C 1
ATOM 1184 O O . ASN A 1 150 ? 7.734 1.697 -28.377 1.00 75.31 150 ASN A O 1
ATOM 1188 N N . TRP A 1 151 ? 9.928 1.625 -27.923 1.00 74.38 151 TRP A N 1
ATOM 1189 C CA . TRP A 1 151 ? 9.810 2.048 -26.519 1.00 74.38 151 TRP A CA 1
ATOM 1190 C C . TRP A 1 151 ? 9.041 3.373 -26.338 1.00 74.38 151 TRP A C 1
ATOM 1192 O O . TRP A 1 151 ? 8.247 3.490 -25.405 1.00 74.38 151 TRP A O 1
ATOM 1202 N N . GLU A 1 152 ? 9.204 4.339 -27.247 1.00 73.06 152 GLU A N 1
ATOM 1203 C CA . GLU A 1 152 ? 8.464 5.614 -27.223 1.00 73.06 152 GLU A CA 1
ATOM 1204 C C . GLU A 1 152 ? 6.963 5.422 -27.433 1.00 73.06 152 GLU A C 1
ATOM 1206 O O . GLU A 1 152 ? 6.157 5.994 -26.705 1.00 73.06 152 GLU A O 1
ATOM 1211 N N . SER A 1 153 ? 6.573 4.560 -28.373 1.00 75.62 153 SER A N 1
ATOM 1212 C CA . SER A 1 153 ? 5.165 4.247 -28.631 1.00 75.62 153 SER A CA 1
ATOM 1213 C C . SER A 1 153 ? 4.517 3.525 -27.443 1.00 75.62 153 SER A C 1
ATOM 1215 O O . SER A 1 153 ? 3.367 3.807 -27.093 1.00 75.62 153 SER A O 1
ATOM 1217 N N . LEU A 1 154 ? 5.270 2.651 -26.763 1.00 73.56 154 LEU A N 1
ATOM 1218 C CA . LEU A 1 154 ? 4.819 2.008 -25.526 1.00 73.56 154 LEU A CA 1
ATOM 1219 C C . LEU A 1 154 ? 4.575 3.033 -24.408 1.00 73.56 154 LEU A C 1
ATOM 1221 O O . LEU A 1 154 ? 3.573 2.936 -23.701 1.00 73.56 154 LEU A O 1
ATOM 1225 N N . ARG A 1 155 ? 5.464 4.027 -24.269 1.00 74.06 155 ARG A N 1
ATOM 1226 C CA . ARG A 1 155 ? 5.294 5.130 -23.313 1.00 74.06 155 ARG A CA 1
ATOM 1227 C C . ARG A 1 155 ? 4.074 5.981 -23.648 1.00 74.06 155 ARG A C 1
ATOM 1229 O O . ARG A 1 155 ? 3.263 6.222 -22.767 1.00 74.06 155 ARG A O 1
ATOM 1236 N N . HIS A 1 156 ? 3.904 6.369 -24.908 1.00 72.06 156 HIS A N 1
ATOM 1237 C CA . HIS A 1 156 ? 2.747 7.161 -25.329 1.00 72.06 156 HIS A CA 1
ATOM 1238 C C . HIS A 1 156 ? 1.417 6.464 -25.016 1.00 72.06 156 HIS A C 1
ATOM 1240 O O . HIS A 1 156 ? 0.483 7.097 -24.531 1.00 72.06 156 HIS A O 1
ATOM 1246 N N . THR A 1 157 ? 1.353 5.143 -25.203 1.00 72.75 157 THR A N 1
ATOM 1247 C CA . THR A 1 157 ? 0.175 4.344 -24.821 1.00 72.75 157 THR A CA 1
ATOM 1248 C C . THR A 1 157 ? -0.091 4.409 -23.308 1.00 72.75 157 THR A C 1
ATOM 1250 O O . THR A 1 157 ? -1.240 4.433 -22.868 1.00 72.75 157 THR A O 1
ATOM 1253 N N . TRP A 1 158 ? 0.964 4.458 -22.489 1.00 67.94 158 TRP A N 1
ATOM 1254 C CA . TRP A 1 158 ? 0.846 4.595 -21.036 1.00 67.94 158 TRP A CA 1
ATOM 1255 C C . TRP A 1 158 ? 0.304 5.969 -20.624 1.00 67.94 158 TRP A C 1
ATOM 1257 O O . TRP A 1 158 ? -0.531 6.048 -19.720 1.00 67.94 158 TRP A O 1
ATOM 1267 N N . ASP A 1 159 ? 0.712 7.035 -21.315 1.00 66.75 159 ASP A N 1
ATOM 1268 C CA . ASP A 1 159 ? 0.214 8.395 -21.076 1.00 66.75 159 ASP A CA 1
ATOM 1269 C C . ASP A 1 159 ? -1.280 8.528 -21.411 1.00 66.75 159 ASP A C 1
ATOM 1271 O O . ASP A 1 159 ? -2.032 9.181 -20.682 1.00 66.75 159 ASP A O 1
ATOM 1275 N N . GLU A 1 160 ? -1.741 7.857 -22.470 1.00 67.19 160 GLU A N 1
ATOM 1276 C CA . GLU A 1 160 ? -3.156 7.834 -22.863 1.00 67.19 160 GLU A CA 1
ATOM 1277 C C . GLU A 1 160 ? -4.054 7.123 -21.843 1.00 67.19 160 GLU A C 1
ATOM 1279 O O . GLU A 1 160 ? -5.200 7.532 -21.640 1.00 67.19 160 GLU A O 1
ATOM 1284 N N . LEU A 1 161 ? -3.535 6.092 -21.167 1.00 63.38 161 LEU A N 1
ATOM 1285 C CA . LEU A 1 161 ? -4.246 5.357 -20.114 1.00 63.38 161 LEU A CA 1
ATOM 1286 C C . LEU A 1 161 ? -4.330 6.122 -18.784 1.00 63.38 161 LEU A C 1
ATOM 1288 O O . LEU A 1 161 ? -5.154 5.775 -17.937 1.00 63.38 161 LEU A O 1
ATOM 1292 N N . HIS A 1 162 ? -3.578 7.217 -18.630 1.00 64.25 162 HIS A N 1
ATOM 1293 C CA . HIS A 1 162 ? -3.641 8.109 -17.467 1.00 64.25 162 HIS A CA 1
ATOM 1294 C C . HIS A 1 162 ? -4.156 9.526 -17.812 1.00 64.25 162 HIS A C 1
ATOM 1296 O O . HIS A 1 162 ? -3.528 10.541 -17.483 1.00 64.25 162 HIS A O 1
ATOM 1302 N N . PRO A 1 163 ? -5.341 9.647 -18.438 1.00 54.84 163 PRO A N 1
ATOM 1303 C CA . PRO A 1 163 ? -5.747 10.858 -19.150 1.00 54.84 163 PRO A CA 1
ATOM 1304 C C . PRO A 1 163 ? -6.141 12.039 -18.246 1.00 54.84 163 PRO A C 1
ATOM 1306 O O . PRO A 1 163 ? -6.242 13.166 -18.729 1.00 54.84 163 PRO A O 1
ATOM 1309 N N . CYS A 1 164 ? -6.385 11.829 -16.947 1.00 50.25 164 CYS A N 1
ATOM 1310 C CA . CYS A 1 164 ? -7.071 12.827 -16.116 1.00 50.25 164 CYS A CA 1
ATOM 1311 C C . CYS A 1 164 ? -6.189 14.027 -15.703 1.00 50.25 164 CYS A C 1
ATOM 1313 O O . CYS A 1 164 ? -6.693 15.139 -15.571 1.00 50.25 164 CYS A O 1
ATOM 1315 N N . PHE A 1 165 ? -4.872 13.851 -15.534 1.00 47.75 165 PHE A N 1
ATOM 1316 C CA . PHE A 1 165 ? -4.000 14.935 -15.047 1.00 47.75 165 PHE A CA 1
ATOM 1317 C C . PHE A 1 165 ? -3.216 15.651 -16.158 1.00 47.75 165 PHE A C 1
ATOM 1319 O O . PHE A 1 165 ? -3.142 16.880 -16.165 1.00 47.75 165 PHE A O 1
ATOM 1326 N N . LEU A 1 166 ? -2.667 14.913 -17.128 1.00 49.06 166 LEU A N 1
ATOM 1327 C CA . LEU A 1 166 ? -1.860 15.481 -18.220 1.00 49.06 166 LEU A CA 1
ATOM 1328 C C . LEU A 1 166 ? -2.682 16.418 -19.117 1.00 49.06 166 LEU A C 1
ATOM 1330 O O . LEU A 1 166 ? -2.228 17.515 -19.453 1.00 49.06 166 LEU A O 1
ATOM 1334 N N . ARG A 1 167 ? -3.934 16.044 -19.412 1.00 49.00 167 ARG A N 1
ATOM 1335 C CA . ARG A 1 167 ? -4.824 16.795 -20.309 1.00 49.00 167 ARG A CA 1
ATOM 1336 C C . ARG A 1 167 ? -5.268 18.153 -19.752 1.00 49.00 167 ARG A C 1
ATOM 1338 O O . ARG A 1 167 ? -5.530 19.065 -20.529 1.00 49.00 167 ARG A O 1
ATOM 1345 N N . CYS A 1 168 ? -5.273 18.322 -18.428 1.00 48.72 168 CYS A N 1
ATOM 1346 C CA . CYS A 1 168 ? -5.591 19.592 -17.764 1.00 48.72 168 CYS A CA 1
ATOM 1347 C C . CYS A 1 168 ? -4.418 20.590 -17.745 1.00 48.72 168 CYS A C 1
ATOM 1349 O O . CYS A 1 168 ? -4.637 21.768 -17.482 1.00 48.72 168 CYS A O 1
ATOM 1351 N N . THR A 1 169 ? -3.183 20.160 -18.037 1.00 48.28 169 THR A N 1
ATOM 1352 C CA . THR A 1 169 ? -1.993 21.041 -18.019 1.00 48.28 169 THR A CA 1
ATOM 1353 C C . THR A 1 169 ? -1.594 21.607 -19.383 1.00 48.28 169 THR A C 1
ATOM 1355 O O . THR A 1 169 ? -0.557 22.254 -19.494 1.00 48.28 169 THR A O 1
ATOM 1358 N N . GLY A 1 170 ? -2.405 21.405 -20.427 1.00 44.69 170 GLY A N 1
ATOM 1359 C CA . GLY A 1 170 ? -2.230 22.089 -21.713 1.00 44.69 170 GLY A CA 1
ATOM 1360 C C . GLY A 1 170 ? -0.962 21.723 -22.495 1.00 44.69 170 GLY A C 1
ATOM 1361 O O . GLY A 1 170 ? -0.713 22.334 -23.530 1.00 44.69 170 GLY A O 1
ATOM 1362 N N . LYS A 1 171 ? -0.180 20.720 -22.067 1.00 47.41 171 LYS A N 1
ATOM 1363 C CA . LYS A 1 171 ? 0.808 20.091 -22.950 1.00 47.41 171 LYS A CA 1
ATOM 1364 C C . LYS A 1 171 ? 0.049 19.245 -23.966 1.00 47.41 171 LYS A C 1
ATOM 1366 O O . LYS A 1 171 ? -0.258 18.079 -23.738 1.00 47.41 171 LYS A O 1
ATOM 1371 N N . THR A 1 172 ? -0.313 19.879 -25.073 1.00 42.69 172 THR A N 1
ATOM 1372 C CA . THR A 1 172 ? -0.669 19.191 -26.305 1.00 42.69 172 THR A CA 1
ATOM 1373 C C . THR A 1 172 ? 0.489 18.274 -26.676 1.00 42.69 172 THR A C 1
ATOM 1375 O O . THR A 1 172 ? 1.596 18.738 -26.936 1.00 42.69 172 THR A O 1
ATOM 1378 N N . VAL A 1 173 ? 0.235 16.969 -26.675 1.00 48.19 173 VAL A N 1
ATOM 1379 C CA . VAL A 1 173 ? 1.058 16.004 -27.404 1.00 48.19 173 VAL A CA 1
ATOM 1380 C C . VAL A 1 173 ? 0.930 16.389 -28.880 1.00 48.19 173 VAL A C 1
ATOM 1382 O O . VAL A 1 173 ? -0.114 16.164 -29.486 1.00 48.19 173 VAL A O 1
ATOM 1385 N N . GLY A 1 174 ? 1.924 17.092 -29.418 1.00 44.50 174 GLY A N 1
ATOM 1386 C CA . GLY A 1 174 ? 1.905 17.587 -30.793 1.00 44.50 174 GLY A CA 1
ATOM 1387 C C . GLY A 1 174 ? 2.991 18.626 -31.047 1.00 44.50 174 GLY A C 1
ATOM 1388 O O . GLY A 1 174 ? 2.820 19.789 -30.681 1.00 44.50 174 GLY A O 1
ATOM 1389 N N . GLY A 1 175 ? 4.079 18.180 -31.677 1.00 33.94 175 GLY A N 1
ATOM 1390 C CA . GLY A 1 175 ? 5.237 18.970 -32.093 1.00 33.94 175 GLY A CA 1
ATOM 1391 C C . GLY A 1 175 ? 6.442 18.074 -32.303 1.00 33.94 175 GLY A C 1
ATOM 1392 O O . GLY A 1 175 ? 7.225 17.969 -31.340 1.00 33.94 175 GLY A O 1
#

Secondary structure (DSSP, 8-state):
--HHHHHHHHHHHHHHHHHHHHHHHHHHHHHHHHHHHHHHHHHHHHHHHHHHHHHHHHHHHTTSS-HHHHHHHHHHHHHHHHHHHHHHHHHHHHHHHHHHHHHTTT-HHHHHHHHHHHHHHHHHHHHIIIIIHHHHHHHHH--TTT--TTHHHHHHHHHHHSHHHHGGGT--S--